Protein AF-A0A8J7M258-F1 (afdb_monomer)

Secondary structure (DSSP, 8-state):
-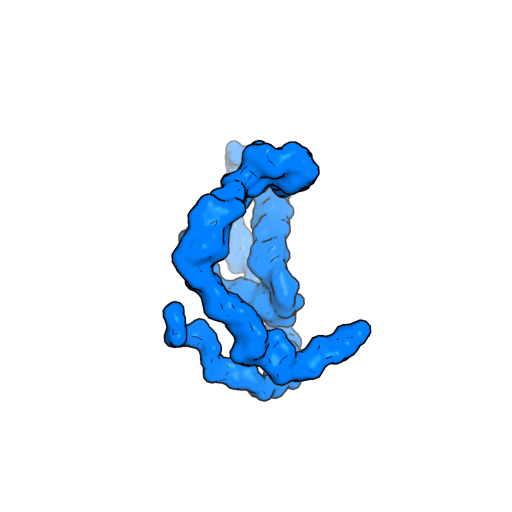---TTTTTTPPP--HHHHHT---TTTSHHHHHHHHSPSPP--SPPPPP------HHHHHHHHTT-TTHHHHHHHHHHHHHHHHHHS-TT------S--------------------S--

Mean predicted aligned error: 17.92 Å

Sequence (120 aa):
MKRTSNELDEAPEWTEETFAHAQKAMDIPEIAAIARKGRGPQKKPTKRATTIRLSPEVLDFFQAQGDGWQGRIDNALKEYVKEHRKRAPGSAEPLPLGFKAPKPEPCAVVKEADEDFQKR

Structure (mmCIF, N/CA/C/O backbone):
data_AF-A0A8J7M258-F1
#
_entry.id   AF-A0A8J7M258-F1
#
loop_
_atom_site.group_PDB
_atom_site.id
_atom_site.type_symbol
_atom_site.label_atom_id
_atom_site.label_alt_id
_atom_site.label_comp_id
_atom_site.label_asym_id
_atom_site.label_entity_id
_atom_site.label_seq_id
_atom_site.pdbx_PDB_ins_code
_atom_site.Cartn_x
_atom_site.Cartn_y
_atom_site.Cartn_z
_atom_site.occupancy
_atom_site.B_iso_or_equiv
_atom_site.auth_seq_id
_atom_site.auth_comp_id
_atom_site.auth_asym_id
_atom_site.auth_atom_id
_atom_site.pdbx_PDB_model_num
ATOM 1 N N . MET A 1 1 ? -9.251 9.298 -31.900 1.00 43.75 1 MET A N 1
ATOM 2 C CA . MET A 1 1 ? -9.276 8.317 -33.007 1.00 43.75 1 MET A CA 1
ATOM 3 C C . MET A 1 1 ? -9.641 6.944 -32.456 1.00 43.75 1 MET A C 1
ATOM 5 O O . MET A 1 1 ? -9.094 6.570 -31.427 1.00 43.75 1 MET A O 1
ATOM 9 N N . LYS A 1 2 ? -10.573 6.222 -33.089 1.00 48.75 2 LYS A N 1
ATOM 10 C CA . LYS A 1 2 ? -10.942 4.841 -32.730 1.00 48.75 2 LYS A CA 1
ATOM 11 C C . LYS A 1 2 ? -10.068 3.914 -33.580 1.00 48.75 2 LYS A C 1
ATOM 13 O O . LYS A 1 2 ? -10.195 3.967 -34.797 1.00 48.75 2 LYS A O 1
ATOM 18 N N . ARG A 1 3 ? -9.154 3.147 -32.972 1.00 52.88 3 ARG A N 1
ATOM 19 C CA . ARG A 1 3 ? -8.404 2.105 -33.694 1.00 52.88 3 ARG A CA 1
ATOM 20 C C . ARG A 1 3 ? -9.402 1.020 -34.091 1.00 52.88 3 ARG A C 1
ATOM 22 O O . ARG A 1 3 ? -10.061 0.462 -33.218 1.00 52.88 3 ARG A O 1
ATOM 29 N N . THR A 1 4 ? -9.586 0.801 -35.385 1.00 51.34 4 THR A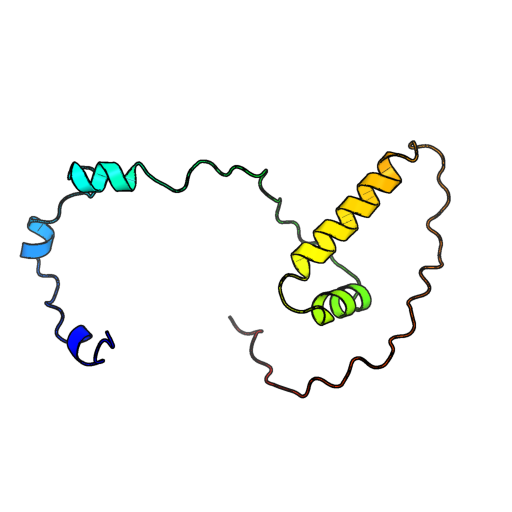 N 1
ATOM 30 C CA . THR A 1 4 ? -10.392 -0.299 -35.916 1.00 51.34 4 THR A CA 1
ATOM 31 C C . THR A 1 4 ? -9.661 -1.612 -35.654 1.00 51.34 4 THR A C 1
ATOM 33 O O . THR A 1 4 ? -8.459 -1.697 -35.880 1.00 51.34 4 THR A O 1
ATOM 36 N N . SER A 1 5 ? -10.370 -2.624 -35.152 1.00 56.50 5 SER A N 1
ATOM 37 C CA . SER A 1 5 ? -9.789 -3.863 -34.611 1.00 56.50 5 SER A CA 1
ATOM 38 C C . SER A 1 5 ? -8.997 -4.729 -35.605 1.0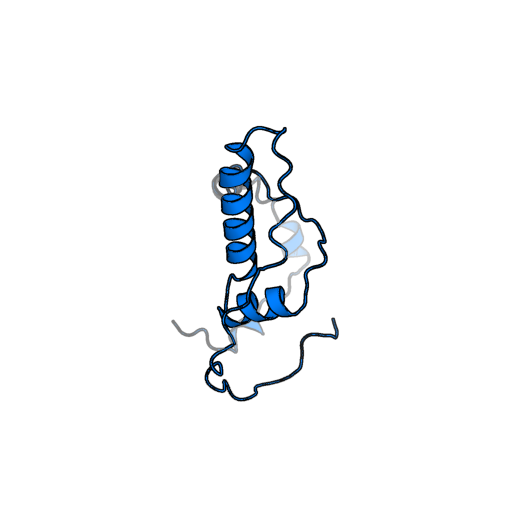0 56.50 5 SER A C 1
ATOM 40 O O . SER A 1 5 ? -8.372 -5.678 -35.166 1.00 56.50 5 SER A O 1
ATOM 42 N N . ASN A 1 6 ? -9.000 -4.412 -36.903 1.00 59.81 6 ASN A N 1
ATOM 43 C CA . ASN A 1 6 ? -8.403 -5.239 -37.962 1.00 59.81 6 ASN A CA 1
ATOM 44 C C . ASN A 1 6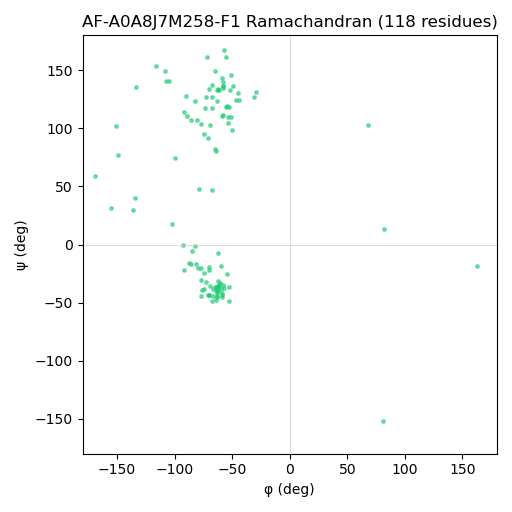 ? -6.895 -4.997 -38.188 1.00 59.81 6 ASN A C 1
ATOM 46 O O . ASN A 1 6 ? -6.224 -5.802 -38.809 1.00 59.81 6 ASN A O 1
ATOM 50 N N . GLU A 1 7 ? -6.347 -3.881 -37.700 1.00 59.69 7 GLU A N 1
ATOM 51 C CA . GLU A 1 7 ? -4.996 -3.403 -38.063 1.00 59.69 7 GLU A CA 1
ATOM 52 C C . GLU A 1 7 ? -3.864 -4.043 -37.230 1.00 59.69 7 GLU A C 1
ATOM 54 O O . GLU A 1 7 ? -2.687 -3.797 -37.472 1.00 59.69 7 GLU A O 1
ATOM 59 N N . LEU A 1 8 ? -4.207 -4.851 -36.220 1.00 58.00 8 LEU A N 1
ATOM 60 C CA . LEU A 1 8 ? -3.230 -5.565 -35.386 1.00 58.00 8 LEU A CA 1
ATOM 61 C C . LEU A 1 8 ? -2.913 -6.971 -35.917 1.00 58.00 8 LEU A C 1
ATOM 63 O O . LEU A 1 8 ? -1.841 -7.484 -35.606 1.00 58.00 8 LEU A O 1
ATOM 67 N N . ASP A 1 9 ? -3.810 -7.559 -36.717 1.00 67.50 9 ASP A N 1
ATOM 68 C CA . ASP A 1 9 ? -3.656 -8.908 -37.282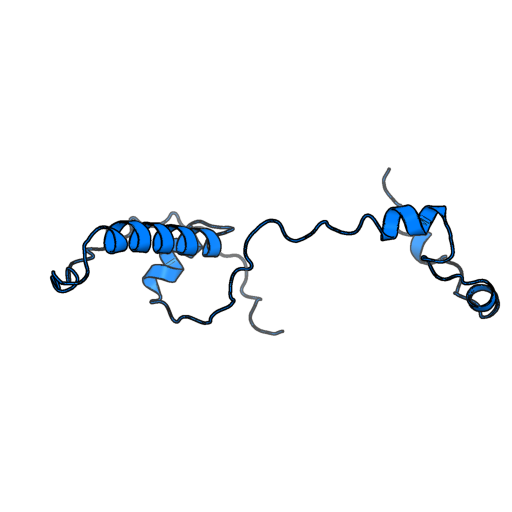 1.00 67.50 9 ASP A CA 1
ATOM 69 C C . ASP A 1 9 ? -2.754 -8.927 -38.537 1.00 67.50 9 ASP A C 1
ATOM 71 O O . ASP A 1 9 ? -2.240 -9.974 -38.913 1.00 67.50 9 ASP A O 1
ATOM 75 N N . GLU A 1 10 ? -2.507 -7.765 -39.155 1.00 73.56 10 GLU A N 1
ATOM 76 C CA . GLU A 1 10 ? -1.629 -7.567 -40.327 1.00 73.56 10 GLU A CA 1
ATOM 77 C C . GLU A 1 10 ? -0.252 -6.976 -39.959 1.00 73.56 10 GLU A C 1
ATOM 79 O O . GLU A 1 10 ? 0.459 -6.436 -40.811 1.00 73.56 10 GLU A O 1
ATOM 84 N N . ALA A 1 11 ? 0.148 -7.052 -38.684 1.00 78.81 11 ALA A N 1
ATOM 85 C CA . ALA A 1 11 ? 1.493 -6.653 -38.283 1.00 78.81 11 ALA A CA 1
ATOM 86 C C . ALA A 1 11 ? 2.534 -7.534 -39.002 1.00 78.81 11 ALA A C 1
ATOM 88 O O . ALA A 1 11 ? 2.390 -8.757 -39.014 1.00 78.81 11 ALA A O 1
ATOM 89 N N . PRO A 1 12 ? 3.591 -6.950 -39.597 1.00 80.19 12 PRO A N 1
ATOM 90 C CA . PRO A 1 12 ? 4.608 -7.741 -40.265 1.00 80.19 12 PRO A CA 1
ATOM 91 C C . PRO A 1 12 ? 5.286 -8.663 -39.253 1.00 80.19 12 PRO A C 1
ATOM 93 O O . PRO A 1 12 ? 5.671 -8.238 -38.159 1.00 80.19 12 PRO A O 1
ATOM 96 N N . GLU A 1 13 ? 5.441 -9.924 -39.642 1.00 80.69 13 GLU A N 1
ATOM 97 C CA . GLU A 1 13 ? 6.174 -10.899 -38.849 1.00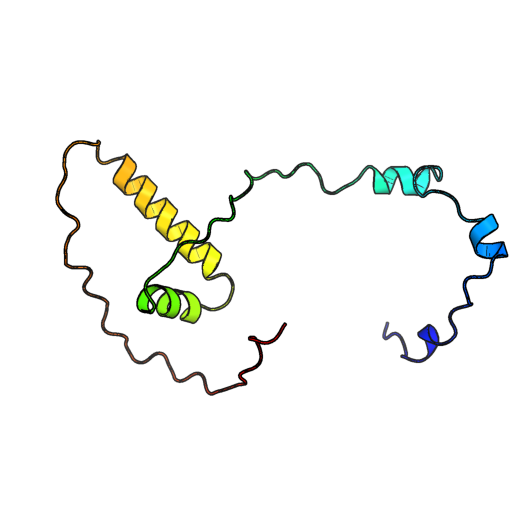 80.69 13 GLU A CA 1
ATOM 98 C C . GLU A 1 13 ? 7.604 -10.403 -38.622 1.00 80.69 13 GLU A C 1
ATOM 100 O O . GLU A 1 13 ? 8.260 -9.882 -39.530 1.00 80.69 13 GLU A O 1
ATOM 105 N N . TRP A 1 14 ? 8.098 -10.544 -37.394 1.00 83.81 14 TRP A N 1
ATOM 106 C CA . TRP A 1 14 ? 9.454 -10.132 -37.042 1.00 83.81 14 TRP A CA 1
ATOM 107 C C . TRP A 1 14 ? 10.454 -11.097 -37.684 1.00 83.81 14 TRP A C 1
ATOM 109 O O . TRP A 1 14 ? 10.788 -12.138 -37.123 1.00 83.81 14 TRP A O 1
ATOM 119 N N . THR A 1 15 ? 10.903 -10.757 -38.890 1.00 86.81 15 THR A N 1
ATOM 120 C CA . THR A 1 15 ? 11.854 -11.565 -39.664 1.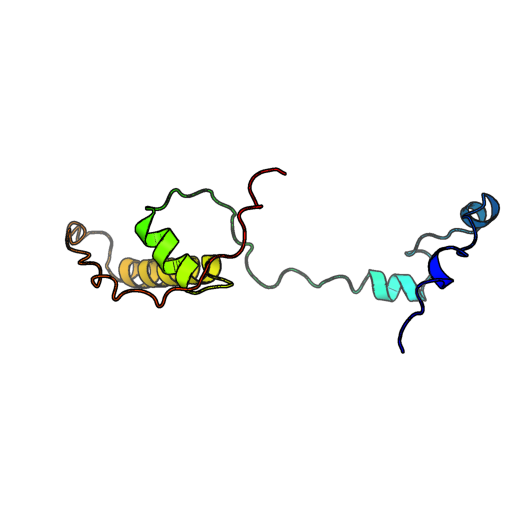00 86.81 15 THR A CA 1
ATOM 121 C C . THR A 1 15 ? 13.268 -11.515 -39.074 1.00 86.81 15 THR A C 1
ATOM 123 O O . THR A 1 15 ? 13.626 -10.600 -38.331 1.00 86.81 15 THR A O 1
ATOM 126 N N . GLU A 1 16 ? 14.117 -12.478 -39.440 1.00 83.62 16 GLU A N 1
ATOM 127 C CA . GLU A 1 16 ? 15.531 -12.514 -39.028 1.00 83.62 16 GLU A CA 1
ATOM 128 C C . GLU A 1 16 ? 16.301 -11.257 -39.461 1.00 83.62 16 GLU A C 1
ATOM 130 O O . GLU A 1 16 ? 17.139 -10.745 -38.716 1.00 83.62 16 GLU A O 1
ATOM 135 N N . GLU A 1 17 ? 15.958 -10.694 -40.622 1.00 84.06 17 GLU A N 1
ATOM 136 C CA . GLU A 1 17 ? 16.505 -9.420 -41.091 1.00 84.06 17 GLU A CA 1
ATOM 137 C C . GLU A 1 17 ? 16.139 -8.269 -40.144 1.00 84.06 17 GLU A C 1
ATOM 139 O O . GLU A 1 17 ? 16.968 -7.399 -39.874 1.00 84.06 17 GLU A O 1
ATOM 144 N N . THR A 1 18 ? 14.933 -8.275 -39.570 1.00 84.50 18 THR A N 1
ATOM 145 C CA . THR A 1 18 ? 14.507 -7.289 -38.565 1.00 84.50 18 THR A CA 1
ATOM 146 C C . THR A 1 18 ? 15.356 -7.383 -37.295 1.00 84.50 18 THR A C 1
ATOM 148 O O . THR A 1 18 ? 15.759 -6.357 -36.745 1.00 84.50 18 THR A O 1
ATOM 151 N N . PHE A 1 19 ? 15.698 -8.598 -36.856 1.00 86.88 19 PHE A N 1
ATOM 152 C CA . PHE A 1 19 ? 16.590 -8.804 -35.710 1.00 86.88 19 PHE A CA 1
ATOM 153 C C . PHE A 1 19 ? 18.035 -8.390 -36.000 1.00 86.88 19 PHE A C 1
ATOM 155 O O . PHE A 1 19 ? 18.688 -7.836 -35.116 1.00 86.88 19 PHE A O 1
ATOM 162 N N . ALA A 1 20 ? 18.525 -8.592 -37.226 1.00 88.62 20 ALA A N 1
ATOM 163 C CA . ALA A 1 20 ? 19.872 -8.177 -37.621 1.00 88.62 20 ALA A CA 1
ATOM 164 C C . ALA A 1 20 ? 20.070 -6.649 -37.545 1.00 88.62 20 ALA A C 1
ATOM 166 O O . ALA A 1 20 ? 21.164 -6.181 -37.233 1.00 88.62 20 ALA A O 1
ATOM 167 N N . HIS A 1 21 ? 19.006 -5.875 -37.779 1.00 84.62 21 HIS A N 1
ATOM 168 C CA . HIS A 1 21 ? 19.016 -4.410 -37.695 1.00 84.62 21 HIS A CA 1
ATOM 169 C C . HIS A 1 21 ? 18.593 -3.866 -36.320 1.00 84.62 21 HIS A C 1
ATOM 171 O O . HIS A 1 21 ? 18.572 -2.647 -36.117 1.00 84.62 21 HIS A O 1
ATOM 177 N N . ALA A 1 22 ? 18.251 -4.735 -35.364 1.00 87.31 22 ALA A N 1
ATOM 178 C CA . ALA A 1 22 ? 17.837 -4.314 -34.035 1.00 87.31 22 ALA A CA 1
ATOM 179 C C . ALA A 1 22 ? 19.010 -3.675 -33.275 1.00 87.31 22 ALA A C 1
ATOM 181 O O . ALA A 1 22 ? 20.079 -4.262 -33.111 1.00 87.31 22 ALA A O 1
ATOM 182 N N . GLN A 1 23 ? 18.794 -2.465 -32.761 1.00 84.81 23 GLN A N 1
ATOM 183 C CA . GLN A 1 23 ? 19.769 -1.738 -31.948 1.00 84.81 23 GLN A CA 1
ATOM 184 C C . GLN A 1 23 ? 19.317 -1.690 -30.490 1.00 84.81 23 GLN A C 1
ATOM 186 O O . GLN A 1 23 ? 18.120 -1.649 -30.191 1.00 84.81 23 GLN A O 1
ATOM 191 N N . LYS A 1 24 ? 20.271 -1.657 -29.552 1.00 87.00 24 LYS A N 1
ATOM 192 C CA . LYS A 1 24 ? 19.927 -1.449 -28.143 1.00 87.00 24 LYS A CA 1
ATOM 193 C C . LYS A 1 24 ? 19.401 -0.030 -27.974 1.00 87.00 24 LYS A C 1
ATOM 195 O O . LYS A 1 24 ? 20.004 0.930 -28.443 1.00 87.00 24 LYS A O 1
ATOM 200 N N . ALA A 1 25 ? 18.332 0.114 -27.197 1.00 82.12 25 ALA A N 1
ATOM 201 C CA . ALA A 1 25 ? 17.728 1.414 -26.898 1.00 82.12 25 ALA A CA 1
ATOM 202 C C . ALA A 1 25 ? 18.722 2.446 -26.318 1.00 82.12 25 ALA A C 1
ATOM 204 O O . ALA A 1 25 ? 18.513 3.647 -26.453 1.00 82.12 25 ALA A O 1
ATOM 205 N N . MET A 1 26 ? 19.805 1.984 -25.679 1.00 79.62 26 MET A N 1
ATOM 206 C CA . MET A 1 26 ? 20.852 2.836 -25.103 1.00 79.62 26 MET A CA 1
ATOM 207 C C . MET A 1 26 ? 21.871 3.358 -26.125 1.00 79.62 26 MET A C 1
ATOM 209 O O . MET A 1 26 ? 22.527 4.360 -25.837 1.00 79.62 26 MET A O 1
ATOM 213 N N . ASP A 1 27 ? 21.985 2.709 -27.287 1.00 85.94 27 ASP A N 1
ATOM 214 C CA . ASP A 1 27 ? 22.919 3.083 -28.358 1.00 85.94 27 ASP A CA 1
ATOM 215 C C . ASP A 1 27 ? 22.295 4.126 -29.305 1.00 85.94 27 ASP A C 1
ATOM 217 O O . ASP A 1 27 ? 23.003 4.829 -30.022 1.00 85.94 27 ASP A O 1
ATOM 221 N N . ILE A 1 28 ? 20.968 4.296 -29.248 1.00 87.75 28 ILE A N 1
ATOM 222 C CA . ILE A 1 28 ? 20.229 5.334 -29.970 1.00 87.75 28 ILE A CA 1
ATOM 223 C C . ILE A 1 28 ? 20.173 6.594 -29.087 1.00 87.75 28 ILE A C 1
ATOM 225 O O . ILE A 1 28 ? 19.471 6.589 -28.073 1.00 87.75 28 ILE A O 1
ATOM 229 N N . PRO A 1 29 ? 20.869 7.694 -29.433 1.00 80.06 29 PRO A N 1
ATOM 230 C CA . PRO A 1 29 ? 21.056 8.839 -28.534 1.00 80.06 29 PRO A CA 1
ATOM 231 C C . PRO A 1 29 ? 19.742 9.521 -28.118 1.00 80.06 29 PRO A C 1
ATOM 233 O O . PRO A 1 29 ? 19.604 9.935 -26.965 1.00 80.06 29 PRO A O 1
ATOM 236 N N . GLU A 1 30 ? 18.762 9.585 -29.020 1.00 80.31 30 GLU A N 1
ATOM 237 C CA . GLU A 1 30 ? 17.435 10.158 -28.762 1.00 80.31 30 GLU A CA 1
ATOM 238 C C . GLU A 1 30 ? 16.634 9.328 -27.742 1.00 80.31 30 GLU A C 1
ATOM 240 O O . GLU A 1 30 ? 16.079 9.866 -26.782 1.00 80.31 30 GLU A O 1
ATOM 245 N N . ILE A 1 31 ? 16.650 7.999 -27.880 1.00 80.50 31 ILE A N 1
ATOM 246 C CA . ILE A 1 31 ? 15.946 7.079 -26.975 1.00 80.50 31 ILE A CA 1
ATOM 247 C C . ILE A 1 31 ? 16.686 6.963 -25.644 1.00 80.50 31 ILE A C 1
ATOM 249 O O . ILE A 1 31 ? 16.060 6.956 -24.583 1.00 80.50 31 ILE A O 1
ATOM 253 N N . ALA A 1 32 ? 18.016 6.946 -25.664 1.00 77.25 32 ALA A N 1
ATOM 254 C CA . ALA A 1 32 ? 18.835 6.866 -24.464 1.00 77.25 32 ALA A CA 1
ATOM 255 C C . ALA A 1 32 ? 18.603 8.063 -23.525 1.00 77.25 32 ALA A C 1
ATOM 257 O O . ALA A 1 32 ? 18.645 7.907 -22.303 1.00 77.25 32 ALA A O 1
ATOM 258 N N . ALA A 1 33 ? 18.321 9.255 -24.062 1.00 72.44 33 ALA A N 1
ATOM 259 C CA . ALA A 1 33 ? 17.952 10.422 -23.261 1.00 72.44 33 ALA A CA 1
ATOM 260 C C . ALA A 1 33 ? 16.613 10.229 -22.519 1.00 72.44 33 ALA A C 1
ATOM 262 O O . ALA A 1 33 ? 16.474 10.650 -21.366 1.00 72.44 33 ALA A O 1
ATOM 263 N N . ILE A 1 34 ? 15.653 9.544 -23.145 1.00 73.12 34 ILE A N 1
ATOM 264 C CA . ILE A 1 34 ? 14.343 9.216 -22.564 1.00 73.12 34 ILE A CA 1
ATOM 265 C C . ILE A 1 34 ? 14.470 8.057 -21.567 1.00 73.12 34 ILE A C 1
ATOM 267 O O . ILE A 1 34 ? 13.951 8.142 -20.458 1.00 73.12 34 ILE A O 1
ATOM 271 N N . ALA A 1 35 ? 15.217 7.007 -21.907 1.00 66.88 35 ALA A N 1
ATOM 272 C CA . ALA A 1 35 ? 15.444 5.847 -21.044 1.00 66.88 35 ALA A CA 1
ATOM 273 C C . ALA A 1 35 ? 16.191 6.220 -19.751 1.00 66.88 35 ALA A C 1
ATOM 275 O O . ALA A 1 35 ? 15.879 5.712 -18.673 1.00 66.88 35 ALA A O 1
ATOM 276 N N . ARG A 1 36 ? 17.137 7.169 -19.828 1.00 64.00 36 ARG A N 1
ATOM 277 C CA . ARG A 1 36 ? 17.807 7.753 -18.652 1.00 64.00 36 ARG A CA 1
ATOM 278 C C . ARG A 1 36 ? 16.879 8.638 -17.821 1.00 64.00 36 ARG A C 1
ATOM 280 O O . ARG A 1 36 ? 17.110 8.796 -16.623 1.00 64.00 36 ARG A O 1
ATOM 287 N N . LYS A 1 37 ? 15.794 9.157 -18.406 1.00 65.62 37 LYS A N 1
ATOM 288 C CA . LYS A 1 37 ? 14.673 9.773 -17.682 1.00 65.62 37 LYS A CA 1
ATOM 289 C C . LYS A 1 37 ? 13.753 8.686 -17.103 1.00 65.62 37 LYS A C 1
A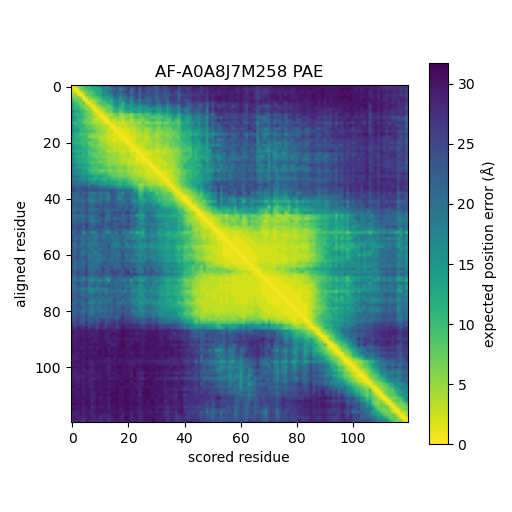TOM 291 O O . LYS A 1 37 ? 12.536 8.727 -17.256 1.00 65.62 37 LYS A O 1
ATOM 296 N N . GLY A 1 38 ? 14.337 7.692 -16.438 1.00 66.69 38 GLY A N 1
ATOM 297 C CA . GLY A 1 38 ? 13.578 6.704 -15.686 1.00 66.69 38 GLY A CA 1
ATOM 298 C C . GLY A 1 38 ? 12.692 7.371 -14.630 1.00 66.69 38 GLY A C 1
ATOM 299 O O . GLY A 1 38 ? 12.839 8.555 -14.303 1.00 66.69 38 GLY A O 1
ATOM 300 N N . ARG A 1 39 ? 11.763 6.598 -14.059 1.00 63.84 39 ARG A N 1
ATOM 301 C CA . ARG A 1 39 ? 11.011 7.033 -12.876 1.00 63.84 39 ARG A CA 1
ATOM 302 C C . ARG A 1 39 ? 12.036 7.465 -11.823 1.00 63.84 39 ARG A C 1
ATOM 304 O O . ARG A 1 39 ? 12.883 6.665 -11.435 1.00 63.84 39 ARG A O 1
ATOM 311 N N . GLY A 1 40 ? 11.999 8.739 -11.427 1.00 70.50 40 GLY A N 1
ATOM 312 C CA . GLY A 1 40 ? 12.967 9.289 -10.480 1.00 70.50 40 GLY A CA 1
ATOM 313 C C . GLY A 1 40 ? 13.013 8.481 -9.177 1.00 70.50 40 GLY A C 1
ATOM 314 O O . GLY A 1 40 ? 12.065 7.742 -8.886 1.00 70.50 40 GLY A O 1
ATOM 315 N N . PRO A 1 41 ? 14.086 8.620 -8.380 1.00 68.44 41 PRO A N 1
ATOM 316 C CA . PRO A 1 41 ? 14.238 7.875 -7.137 1.00 68.44 41 PRO A CA 1
ATOM 317 C C . PRO A 1 41 ? 12.972 7.986 -6.284 1.00 68.44 41 PRO A C 1
ATOM 319 O O . PRO A 1 41 ? 12.370 9.060 -6.168 1.00 68.44 41 PRO A O 1
ATOM 322 N N . GLN A 1 42 ? 12.549 6.852 -5.722 1.00 71.50 42 GLN A N 1
ATOM 323 C CA . GLN A 1 42 ? 11.346 6.738 -4.905 1.00 71.50 42 GLN A CA 1
ATOM 324 C C . GLN A 1 42 ? 11.407 7.773 -3.767 1.00 71.50 42 GLN A C 1
ATOM 326 O O . GLN A 1 42 ? 12.139 7.610 -2.797 1.00 71.50 42 GLN A O 1
ATOM 331 N N . LYS A 1 43 ? 10.628 8.857 -3.885 1.00 68.00 43 LYS A N 1
ATOM 332 C CA . LYS A 1 43 ? 10.672 9.992 -2.941 1.00 68.00 43 LYS A CA 1
ATOM 333 C C . LYS A 1 43 ? 10.113 9.662 -1.552 1.00 68.00 43 LYS A C 1
ATOM 335 O O . LYS A 1 43 ? 10.360 10.401 -0.606 1.00 68.00 43 LYS A O 1
ATOM 340 N N . LYS A 1 44 ? 9.309 8.600 -1.427 1.00 72.44 44 LYS A N 1
ATOM 341 C CA . LYS A 1 44 ? 8.680 8.188 -0.163 1.00 72.44 44 LYS A CA 1
ATOM 342 C C . LYS A 1 44 ? 9.399 6.960 0.403 1.00 72.44 44 LYS A C 1
ATOM 344 O O . LYS A 1 44 ? 9.701 6.060 -0.381 1.00 72.44 44 LYS A O 1
ATOM 349 N N . PRO A 1 45 ? 9.603 6.879 1.732 1.00 73.88 45 PRO A N 1
ATOM 350 C CA . PRO A 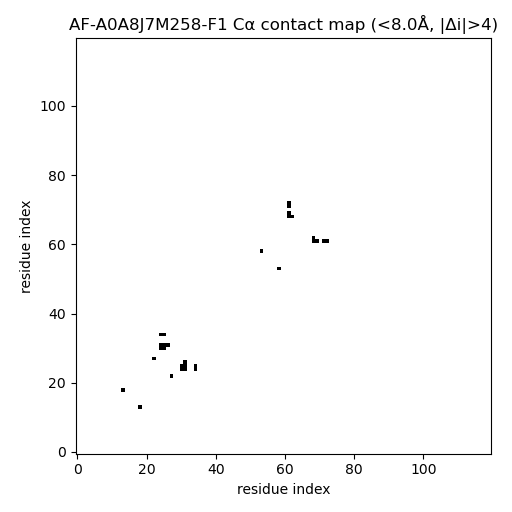1 45 ? 10.110 5.671 2.372 1.00 73.88 45 PRO A CA 1
ATOM 351 C C . PRO A 1 45 ? 9.286 4.451 1.957 1.00 73.88 45 PRO A C 1
ATOM 353 O O . PRO A 1 45 ? 8.051 4.496 1.961 1.00 73.88 45 PRO A O 1
ATOM 356 N N . THR A 1 46 ? 9.966 3.371 1.579 1.00 78.81 46 THR A N 1
ATOM 357 C CA . THR A 1 46 ? 9.318 2.137 1.133 1.00 78.81 46 THR A CA 1
ATOM 358 C C . THR A 1 46 ? 8.494 1.545 2.271 1.00 78.81 46 THR A C 1
ATOM 360 O O . THR A 1 46 ? 9.014 1.280 3.357 1.00 78.81 46 THR A O 1
ATOM 363 N N . LYS A 1 47 ? 7.196 1.331 2.026 1.00 82.50 47 LYS A N 1
ATOM 364 C CA . LYS A 1 47 ? 6.343 0.582 2.952 1.00 82.50 47 LYS A CA 1
ATOM 365 C C . LYS A 1 47 ? 6.871 -0.849 3.040 1.00 82.50 47 LYS A C 1
ATOM 367 O O . LYS A 1 47 ? 7.149 -1.462 2.012 1.00 82.50 47 LYS A O 1
ATOM 372 N N . ARG A 1 48 ? 7.017 -1.380 4.252 1.00 83.12 48 ARG A N 1
ATOM 373 C CA . ARG A 1 48 ? 7.369 -2.790 4.446 1.00 83.12 48 ARG A CA 1
ATOM 374 C C . ARG A 1 48 ? 6.096 -3.620 4.330 1.00 83.12 48 ARG A C 1
ATOM 376 O O . ARG A 1 48 ? 5.130 -3.340 5.033 1.00 83.12 48 ARG A O 1
ATOM 383 N N . ALA A 1 49 ? 6.092 -4.589 3.419 1.00 82.50 49 ALA A N 1
ATOM 384 C CA . ALA A 1 49 ? 5.007 -5.551 3.313 1.00 82.50 49 ALA A CA 1
ATOM 385 C C . ALA A 1 49 ? 5.119 -6.534 4.484 1.00 82.50 49 ALA A C 1
ATOM 387 O O . ALA A 1 49 ? 6.119 -7.241 4.604 1.00 82.50 49 ALA A O 1
ATOM 388 N N . THR A 1 50 ? 4.108 -6.550 5.347 1.00 81.19 50 THR A N 1
ATOM 389 C CA . THR A 1 50 ? 4.026 -7.459 6.493 1.00 81.19 50 THR A CA 1
ATOM 390 C C . THR A 1 50 ? 2.632 -8.067 6.530 1.00 81.19 50 THR A C 1
ATOM 392 O O . THR A 1 50 ? 1.643 -7.348 6.393 1.00 81.19 50 THR A O 1
ATOM 395 N N . THR A 1 51 ? 2.548 -9.378 6.752 1.00 87.75 51 THR A N 1
ATOM 396 C CA . THR A 1 51 ? 1.275 -10.083 6.933 1.00 87.75 51 THR A CA 1
ATOM 397 C C . THR A 1 51 ? 0.850 -9.992 8.395 1.00 87.75 51 THR A C 1
ATOM 399 O O . THR A 1 51 ? 1.436 -10.646 9.255 1.00 87.75 51 THR A O 1
ATOM 402 N N . ILE A 1 52 ? -0.165 -9.177 8.684 1.00 86.94 52 ILE A N 1
ATOM 403 C CA . ILE A 1 52 ? -0.804 -9.104 10.004 1.00 86.94 52 ILE A CA 1
ATOM 404 C C . ILE A 1 52 ? -2.189 -9.745 9.935 1.00 86.94 52 ILE A C 1
ATOM 406 O O . ILE A 1 52 ? -2.901 -9.590 8.945 1.00 86.94 52 ILE A O 1
ATOM 410 N N . ARG A 1 53 ? -2.573 -10.475 10.983 1.00 90.50 53 ARG A N 1
ATOM 411 C CA . ARG A 1 53 ? -3.937 -10.996 11.127 1.00 90.50 53 ARG A CA 1
ATOM 412 C C . ARG A 1 53 ? -4.772 -9.960 11.866 1.00 90.50 53 ARG A C 1
ATOM 414 O O . ARG A 1 53 ? -4.365 -9.495 12.926 1.00 90.50 53 ARG A O 1
ATOM 421 N N . LEU A 1 54 ? -5.914 -9.609 11.295 1.00 88.75 54 LEU A N 1
ATOM 422 C CA . LEU A 1 54 ? -6.871 -8.665 11.861 1.00 88.75 54 LEU A CA 1
ATOM 423 C C . LEU A 1 54 ? -8.175 -9.403 12.153 1.00 88.75 54 LEU A C 1
ATOM 425 O O . LEU A 1 54 ? -8.456 -10.427 11.529 1.00 88.75 54 LEU A O 1
ATOM 429 N N . SER A 1 55 ? -8.951 -8.906 13.113 1.00 91.12 55 SER A N 1
ATOM 430 C CA . SER A 1 55 ? -10.294 -9.429 13.357 1.00 91.12 55 SER A CA 1
ATOM 431 C C . SER A 1 55 ? -11.204 -9.151 12.150 1.00 91.12 55 SER A C 1
ATOM 433 O O . SER A 1 55 ? -11.017 -8.139 11.466 1.00 91.12 55 SER A O 1
ATOM 435 N N . PRO A 1 56 ? -12.195 -10.023 11.889 1.00 89.44 56 PRO A N 1
ATOM 436 C CA . PRO A 1 56 ? -13.111 -9.859 10.759 1.00 89.44 56 PRO A CA 1
ATOM 437 C C . PRO A 1 56 ? -13.872 -8.529 10.826 1.00 89.44 56 PRO A C 1
ATOM 439 O O . PRO A 1 56 ? -13.900 -7.807 9.843 1.00 89.44 56 PRO A O 1
ATOM 442 N N . GLU A 1 57 ? -14.334 -8.116 12.011 1.00 90.25 57 GLU A N 1
ATOM 443 C CA . GLU A 1 57 ? -15.066 -6.850 12.200 1.00 90.25 57 GLU A CA 1
ATOM 444 C C . GLU A 1 57 ? -14.284 -5.615 11.724 1.00 90.25 57 GLU A C 1
ATOM 446 O O . GLU A 1 57 ? -14.848 -4.679 11.158 1.00 90.25 57 GLU A O 1
ATOM 451 N N . VAL A 1 58 ? -12.962 -5.609 11.932 1.00 88.81 58 VAL A N 1
ATOM 452 C CA . VAL A 1 58 ? -12.091 -4.513 11.492 1.00 88.81 58 VAL A CA 1
ATOM 453 C C . VAL A 1 58 ? -11.955 -4.531 9.974 1.00 88.81 58 VAL A C 1
ATOM 455 O O . VAL A 1 58 ? -12.025 -3.482 9.335 1.00 88.81 58 VAL A O 1
ATOM 458 N N . LEU A 1 59 ? -11.771 -5.715 9.387 1.00 89.62 59 LEU A N 1
ATOM 459 C CA . LEU A 1 59 ? -11.684 -5.864 7.938 1.00 89.62 59 LEU A CA 1
ATOM 460 C C . LEU A 1 59 ? -12.986 -5.446 7.259 1.00 89.62 59 LEU A C 1
ATOM 462 O O . LEU A 1 59 ? -12.927 -4.702 6.286 1.00 89.62 59 LEU A O 1
ATOM 466 N N . ASP A 1 60 ? -14.132 -5.869 7.780 1.00 91.06 60 ASP A N 1
ATOM 467 C CA . ASP A 1 60 ? -15.447 -5.555 7.220 1.00 91.06 60 ASP A CA 1
ATOM 468 C C . ASP A 1 60 ? -15.714 -4.049 7.268 1.00 91.06 60 ASP A C 1
ATOM 470 O O . ASP A 1 60 ? -16.099 -3.449 6.262 1.00 91.06 60 ASP A O 1
ATOM 474 N N . PHE A 1 61 ? -15.406 -3.404 8.399 1.00 91.19 61 PHE A N 1
ATOM 475 C CA . PHE A 1 61 ? -15.548 -1.957 8.551 1.00 91.19 61 PHE A CA 1
ATOM 476 C C . PHE A 1 61 ? -14.722 -1.170 7.528 1.00 91.19 61 PHE A C 1
ATOM 478 O O . PHE A 1 61 ? -15.214 -0.201 6.950 1.00 91.19 61 PHE A O 1
ATOM 485 N N . PHE A 1 62 ? -13.461 -1.552 7.307 1.00 90.56 62 PHE A N 1
ATOM 486 C CA . PHE A 1 62 ? -12.606 -0.841 6.359 1.00 90.56 62 PHE A CA 1
ATOM 487 C C . PHE A 1 62 ? -12.950 -1.189 4.907 1.00 90.56 62 PHE A C 1
ATOM 489 O O . PHE A 1 62 ? -12.971 -0.282 4.076 1.00 90.56 62 PHE A O 1
ATOM 496 N N . GLN A 1 63 ? -13.267 -2.447 4.595 1.00 89.38 63 GLN A N 1
ATOM 497 C CA . GLN A 1 63 ? -13.667 -2.867 3.246 1.00 89.38 63 GLN A CA 1
ATOM 498 C C . GLN A 1 63 ? -14.972 -2.203 2.797 1.00 89.38 63 GLN A C 1
ATOM 500 O O . GLN A 1 63 ? -15.069 -1.779 1.646 1.00 89.38 63 GLN A O 1
ATOM 505 N N . ALA A 1 64 ? -15.928 -2.004 3.710 1.00 91.75 64 ALA A N 1
ATOM 506 C CA . ALA A 1 64 ? -17.167 -1.277 3.430 1.00 91.75 64 ALA A CA 1
ATOM 507 C C . ALA A 1 64 ? -16.937 0.184 2.983 1.00 91.75 64 ALA A C 1
ATOM 509 O O . ALA A 1 64 ? -17.815 0.793 2.379 1.00 91.75 64 ALA A O 1
ATOM 510 N N . GLN A 1 65 ? -15.755 0.759 3.238 1.00 85.31 65 GLN A N 1
ATOM 511 C CA . GLN A 1 65 ? -15.402 2.118 2.809 1.00 85.31 65 GLN A CA 1
ATOM 512 C C . GLN A 1 65 ? -14.921 2.205 1.349 1.00 85.31 65 GLN A C 1
ATOM 514 O O . GLN A 1 65 ? -14.611 3.308 0.880 1.00 85.31 65 GLN A O 1
ATOM 519 N N . GLY A 1 66 ? -14.846 1.069 0.649 1.00 90.19 66 GLY A N 1
ATOM 520 C CA . GLY A 1 66 ? -14.475 0.969 -0.758 1.00 90.19 66 GLY A CA 1
ATOM 521 C C . GLY A 1 66 ? -12.967 1.010 -1.011 1.00 90.19 66 GLY A C 1
ATOM 522 O O . GLY A 1 66 ? -12.144 0.610 -0.179 1.00 90.19 66 GLY A O 1
ATOM 523 N N . ASP A 1 67 ? -12.596 1.494 -2.197 1.00 88.00 67 ASP A N 1
ATOM 524 C CA . ASP A 1 67 ? -11.213 1.479 -2.667 1.00 88.00 67 ASP A CA 1
ATOM 525 C C . ASP A 1 67 ? -10.248 2.214 -1.724 1.00 88.00 67 ASP A C 1
ATOM 527 O O . ASP A 1 67 ? -10.516 3.290 -1.174 1.00 88.00 67 ASP A O 1
ATOM 531 N N . GLY A 1 68 ? -9.066 1.619 -1.546 1.00 88.88 68 GLY A N 1
ATOM 532 C CA . GLY A 1 68 ? -8.005 2.181 -0.712 1.00 88.88 68 GLY A CA 1
ATOM 533 C C . GLY A 1 68 ? -8.155 1.918 0.789 1.00 88.88 68 GLY A C 1
ATOM 534 O O . GLY A 1 68 ? -7.422 2.524 1.576 1.00 88.88 68 GLY A O 1
ATOM 535 N N . TRP A 1 69 ? -9.034 1.002 1.206 1.00 92.12 69 TRP A N 1
ATOM 536 C CA . TRP A 1 69 ? -9.227 0.631 2.612 1.00 92.12 69 TRP A CA 1
ATOM 537 C C . TRP A 1 69 ? -7.928 0.232 3.341 1.00 92.12 69 TRP A C 1
ATOM 539 O O . TRP A 1 69 ? -7.709 0.636 4.483 1.00 92.12 69 TRP A O 1
ATOM 549 N N . GLN A 1 70 ? -6.993 -0.442 2.657 1.00 89.94 70 GLN A N 1
ATOM 550 C CA . GLN A 1 70 ? -5.661 -0.770 3.196 1.00 89.94 70 GLN A CA 1
ATOM 551 C C . GLN A 1 70 ? -4.826 0.476 3.551 1.00 89.94 70 GLN A C 1
ATOM 553 O O . GLN A 1 70 ? -4.042 0.482 4.500 1.00 89.94 70 GLN A O 1
ATOM 558 N N . GLY A 1 71 ? -4.975 1.560 2.788 1.00 88.81 71 GLY A N 1
ATOM 559 C CA . GLY A 1 71 ? -4.330 2.834 3.100 1.00 88.81 71 GLY A CA 1
ATOM 560 C C . GLY A 1 71 ? -4.983 3.535 4.290 1.00 88.81 71 GLY A C 1
ATOM 561 O O . GLY A 1 71 ? -4.296 4.204 5.061 1.00 88.81 71 GLY A O 1
ATOM 562 N N . ARG A 1 72 ? -6.297 3.359 4.462 1.00 89.12 72 ARG A N 1
ATOM 563 C CA . ARG A 1 72 ? -7.050 3.939 5.580 1.00 89.12 72 ARG A CA 1
ATOM 564 C C . ARG A 1 72 ? -6.688 3.275 6.905 1.00 89.12 72 ARG A C 1
ATOM 566 O O . ARG A 1 72 ? -6.415 3.992 7.865 1.00 89.12 72 ARG A O 1
ATOM 573 N N . ILE A 1 73 ? -6.567 1.946 6.938 1.00 90.69 73 ILE A N 1
ATOM 574 C CA . ILE A 1 73 ? -6.104 1.237 8.141 1.00 90.69 73 ILE A CA 1
ATOM 575 C C . ILE A 1 73 ? -4.655 1.607 8.507 1.00 90.69 73 ILE A C 1
ATOM 577 O O . ILE A 1 73 ? -4.361 1.840 9.676 1.00 90.69 73 ILE A O 1
ATOM 581 N N . ASP A 1 74 ? -3.762 1.775 7.522 1.00 90.31 74 ASP A N 1
ATOM 582 C CA . ASP A 1 74 ? -2.391 2.274 7.741 1.00 90.31 74 ASP A CA 1
ATOM 583 C C . ASP A 1 74 ? -2.388 3.682 8.370 1.00 90.31 74 ASP A C 1
ATOM 585 O O . ASP A 1 74 ? -1.575 3.979 9.245 1.00 90.31 74 ASP A O 1
ATOM 589 N N . ASN A 1 75 ? -3.312 4.559 7.971 1.00 90.00 75 ASN A N 1
ATOM 590 C CA . ASN A 1 75 ? -3.432 5.892 8.566 1.00 90.00 75 ASN A CA 1
ATOM 591 C C . ASN A 1 75 ? -3.968 5.846 10.003 1.00 90.00 75 ASN A C 1
ATOM 593 O O . ASN A 1 75 ? -3.378 6.491 10.869 1.00 90.00 75 ASN A O 1
ATOM 597 N N . ALA A 1 76 ? -4.997 5.037 10.272 1.00 90.19 76 ALA A N 1
ATOM 598 C CA . ALA A 1 76 ? -5.534 4.851 11.621 1.00 90.19 76 ALA A CA 1
ATOM 599 C C . ALA A 1 76 ? -4.462 4.317 12.590 1.00 90.19 76 ALA A C 1
ATOM 601 O O . ALA A 1 76 ? -4.281 4.839 13.691 1.00 90.19 76 ALA A O 1
ATOM 602 N N . LEU A 1 77 ? -3.663 3.336 12.152 1.00 89.62 77 LEU A N 1
ATOM 603 C CA . LEU A 1 77 ? -2.549 2.812 12.946 1.00 89.62 77 LEU A CA 1
ATOM 604 C C . LEU A 1 77 ? -1.472 3.876 13.213 1.00 89.62 77 LEU A C 1
ATOM 606 O O . LEU A 1 77 ? -0.905 3.923 14.305 1.00 89.62 77 LEU A O 1
ATOM 610 N N . LYS A 1 78 ? -1.190 4.770 12.257 1.00 88.31 78 LYS A N 1
ATOM 611 C CA . LYS A 1 78 ? -0.246 5.880 12.477 1.00 88.31 78 LYS A CA 1
ATOM 612 C C . LYS A 1 78 ? -0.754 6.888 13.496 1.00 88.31 78 LYS A C 1
ATOM 614 O O . LYS A 1 78 ? 0.059 7.420 14.250 1.00 88.31 78 LYS A O 1
ATOM 619 N N . GLU A 1 79 ? -2.046 7.193 13.493 1.00 87.31 79 GLU A N 1
ATOM 620 C CA . GLU A 1 79 ? -2.659 8.085 14.481 1.00 87.31 79 GLU A CA 1
ATOM 621 C C . GLU A 1 79 ? -2.562 7.480 15.877 1.00 87.31 79 GLU A C 1
ATOM 623 O O . GLU A 1 79 ? -1.995 8.118 16.767 1.00 87.31 79 GLU A O 1
ATOM 628 N N . TYR A 1 80 ? -2.924 6.202 16.015 1.00 88.81 80 TYR A N 1
ATOM 629 C CA . TYR A 1 80 ? -2.746 5.452 17.256 1.00 88.81 80 TYR A CA 1
ATOM 630 C C . TYR A 1 80 ? -1.296 5.520 17.760 1.00 88.81 80 TYR A C 1
ATOM 632 O O . TYR A 1 80 ? -1.048 5.879 18.911 1.00 88.81 80 TYR A O 1
ATOM 640 N N . VAL A 1 81 ? -0.308 5.263 16.894 1.00 90.06 81 VAL A N 1
ATOM 641 C CA . VAL A 1 81 ? 1.115 5.355 17.267 1.00 90.06 81 VAL A CA 1
ATOM 642 C C . VAL A 1 81 ? 1.503 6.776 17.686 1.00 90.06 81 VAL A C 1
ATOM 644 O O . VAL A 1 81 ? 2.257 6.935 18.643 1.00 90.06 81 VAL A O 1
ATOM 647 N N . LYS A 1 82 ? 1.017 7.825 17.010 1.00 87.00 82 LYS A N 1
ATOM 648 C CA . LYS A 1 82 ? 1.320 9.223 17.378 1.00 87.00 82 LYS A CA 1
ATOM 649 C C . LYS A 1 82 ? 0.781 9.577 18.761 1.00 87.00 82 LYS A C 1
ATOM 651 O O . LYS A 1 82 ? 1.477 10.258 19.513 1.00 87.00 82 LYS A O 1
ATOM 656 N N . GLU A 1 83 ? -0.431 9.143 19.079 1.00 85.44 83 GLU A N 1
ATOM 657 C CA . GLU A 1 83 ? -1.067 9.376 20.378 1.00 85.44 83 GLU A CA 1
ATOM 658 C C . GLU A 1 83 ? -0.342 8.618 21.491 1.00 85.44 83 GLU A C 1
ATOM 660 O O . GLU A 1 83 ? 0.065 9.207 22.494 1.00 85.44 83 GLU A O 1
ATOM 665 N N . HIS A 1 84 ? -0.068 7.332 21.272 1.00 84.19 84 HIS A N 1
ATOM 666 C CA . HIS A 1 84 ? 0.539 6.461 22.278 1.00 84.19 84 HIS A CA 1
ATOM 667 C C . HIS A 1 84 ? 2.041 6.691 22.438 1.00 84.19 84 HIS A C 1
ATOM 669 O O . HIS A 1 84 ? 2.591 6.395 23.490 1.00 84.19 84 HIS A O 1
ATOM 675 N N . ARG A 1 85 ? 2.715 7.287 21.448 1.00 78.88 85 ARG A N 1
ATOM 676 C CA . ARG A 1 85 ? 4.111 7.727 21.591 1.00 78.88 85 ARG A CA 1
ATOM 677 C C . ARG A 1 85 ? 4.244 8.987 22.449 1.00 78.88 85 ARG A C 1
ATOM 679 O O . ARG A 1 85 ? 5.315 9.222 23.000 1.00 78.88 85 ARG A O 1
ATOM 686 N N . LYS A 1 86 ? 3.193 9.812 22.551 1.00 67.12 86 LYS A N 1
ATOM 687 C CA . LYS A 1 86 ? 3.175 10.986 23.444 1.00 67.12 86 LYS A CA 1
ATOM 688 C C . LYS A 1 86 ? 2.950 10.587 24.904 1.00 67.12 86 LYS A C 1
ATOM 690 O O . LYS A 1 86 ? 3.458 11.259 25.796 1.00 67.12 86 LYS A O 1
ATOM 695 N N . ARG A 1 87 ? 2.223 9.492 25.146 1.00 61.16 87 ARG A N 1
ATOM 696 C CA . ARG A 1 87 ? 2.075 8.881 26.470 1.00 61.16 87 ARG A CA 1
ATOM 697 C C . ARG A 1 87 ? 3.356 8.098 26.779 1.00 61.16 87 ARG A C 1
ATOM 699 O O . ARG A 1 87 ? 3.598 7.048 26.203 1.00 61.16 87 ARG A O 1
ATOM 706 N N . ALA A 1 88 ? 4.224 8.647 27.627 1.00 52.78 88 ALA A N 1
ATOM 707 C CA . ALA A 1 88 ? 5.507 8.031 27.970 1.00 52.78 88 ALA A CA 1
ATOM 708 C C . ALA A 1 88 ? 5.358 6.550 28.413 1.00 52.78 88 ALA A C 1
ATOM 710 O O . ALA A 1 88 ? 4.360 6.202 29.059 1.00 52.78 88 ALA A O 1
ATOM 711 N N . PRO A 1 89 ? 6.341 5.678 28.100 1.00 56.44 89 PRO A N 1
ATOM 712 C CA . PRO A 1 89 ? 6.301 4.258 28.438 1.00 56.44 89 PRO A CA 1
ATOM 713 C C . PRO A 1 89 ? 6.437 4.095 29.957 1.00 56.44 89 PRO A C 1
ATOM 715 O O . PRO A 1 89 ? 7.518 4.254 30.511 1.00 56.44 89 PRO A O 1
ATOM 718 N N . GLY A 1 90 ? 5.327 3.835 30.646 1.00 56.00 90 GLY A N 1
ATOM 719 C CA . GLY A 1 90 ? 5.320 3.698 32.107 1.00 56.00 90 GLY A CA 1
ATOM 720 C C . GLY A 1 90 ? 3.949 3.822 32.768 1.00 56.00 90 GLY A C 1
ATOM 721 O O . GLY A 1 90 ? 3.770 3.324 33.870 1.00 56.00 90 GLY A O 1
ATOM 722 N N . SER A 1 91 ? 2.947 4.397 32.094 1.00 48.78 91 SER A N 1
ATOM 723 C CA . SER A 1 91 ? 1.546 4.292 32.532 1.00 48.78 91 SER A CA 1
ATOM 724 C C . SER A 1 91 ? 0.841 3.212 31.721 1.00 48.78 91 SER A C 1
ATOM 726 O O . SER A 1 91 ? 0.079 3.493 30.799 1.00 48.78 91 SER A O 1
ATOM 728 N N . ALA A 1 92 ? 1.154 1.956 32.040 1.00 50.62 92 ALA A N 1
ATOM 729 C CA . ALA A 1 92 ? 0.327 0.825 31.651 1.00 50.62 92 ALA A CA 1
ATOM 730 C C . ALA A 1 92 ? -1.037 0.963 32.346 1.00 50.62 92 ALA A C 1
ATOM 732 O O . ALA A 1 92 ? -1.288 0.355 33.381 1.00 50.62 92 ALA A O 1
ATOM 733 N N . GLU A 1 93 ? -1.914 1.795 31.791 1.00 54.78 93 GLU A N 1
ATOM 734 C CA . GLU A 1 93 ? -3.333 1.490 31.878 1.00 54.78 93 GLU A CA 1
ATOM 735 C C . GLU A 1 93 ? -3.581 0.329 30.918 1.00 54.78 93 GLU A C 1
ATOM 737 O O . GLU A 1 93 ? -3.178 0.409 29.750 1.00 54.78 93 GLU A O 1
ATOM 742 N N . PRO A 1 94 ? -4.191 -0.769 31.391 1.00 52.03 94 PRO A N 1
ATOM 743 C CA . PRO A 1 94 ? -4.610 -1.824 30.496 1.00 52.03 94 PRO A CA 1
ATOM 744 C C . PRO A 1 94 ? -5.565 -1.202 29.481 1.00 52.03 94 PRO A C 1
ATOM 746 O O . PRO A 1 94 ? -6.413 -0.382 29.836 1.00 52.03 94 PRO A O 1
ATOM 749 N N . LEU A 1 95 ? -5.366 -1.580 28.217 1.00 53.44 95 LEU A N 1
ATOM 750 C CA . LEU A 1 95 ? -6.252 -1.293 27.094 1.00 53.44 95 LEU A CA 1
ATOM 751 C C . LEU A 1 95 ? -7.697 -1.215 27.601 1.00 53.44 95 LEU A C 1
ATOM 753 O O . LEU A 1 95 ? -8.120 -2.166 28.268 1.00 53.44 95 LEU A O 1
ATOM 757 N N . PRO A 1 96 ? -8.459 -0.137 27.335 1.00 49.03 96 PRO A N 1
ATOM 758 C CA . PRO A 1 96 ? -9.860 -0.152 27.700 1.00 49.03 96 PRO A CA 1
ATOM 759 C C . PRO A 1 96 ? -10.483 -1.353 26.985 1.00 49.03 96 PRO A C 1
ATOM 761 O O . PRO A 1 96 ? -10.589 -1.371 25.759 1.00 49.03 96 PRO A O 1
ATOM 764 N N . LEU A 1 97 ? -10.874 -2.370 27.759 1.00 48.38 97 LEU A N 1
ATOM 765 C CA . LEU A 1 97 ? -11.677 -3.525 27.344 1.00 48.38 97 LEU A CA 1
ATOM 766 C C . LEU A 1 97 ? -13.106 -3.070 26.981 1.00 48.38 97 LEU A C 1
ATOM 768 O O . LEU A 1 97 ? -14.100 -3.620 27.439 1.00 48.38 97 LEU A O 1
ATOM 772 N N . GLY A 1 98 ? -13.209 -2.004 26.194 1.00 42.16 98 GLY A N 1
ATOM 773 C CA . GLY A 1 98 ? -14.405 -1.199 26.010 1.00 42.16 98 GLY A CA 1
ATOM 774 C C . GLY A 1 98 ? -14.418 -0.469 24.675 1.00 42.16 98 GLY A C 1
ATOM 775 O O . GLY A 1 98 ? -15.006 0.606 24.585 1.00 42.16 98 GLY A O 1
ATOM 776 N N . PHE A 1 99 ? -13.808 -1.043 23.630 1.00 47.66 99 PHE A N 1
ATOM 777 C CA . PHE A 1 99 ? -14.149 -0.676 22.256 1.00 47.66 99 PHE A CA 1
ATOM 778 C C . PHE A 1 99 ? -15.607 -1.099 22.023 1.00 47.66 99 PHE A C 1
ATOM 780 O O . PHE A 1 99 ? -15.902 -2.193 21.550 1.00 47.66 99 PHE A O 1
ATOM 787 N N . LYS A 1 100 ? -16.551 -0.264 22.463 1.00 48.41 100 LYS A N 1
ATOM 788 C CA . LYS A 1 100 ? -17.966 -0.453 22.179 1.00 48.41 100 LYS A CA 1
ATOM 789 C C . LYS A 1 100 ? -18.143 -0.050 20.726 1.00 48.41 100 LYS A C 1
ATOM 791 O O . LYS A 1 100 ? -18.245 1.137 20.424 1.00 48.41 100 LYS A O 1
ATOM 796 N N . ALA A 1 101 ? -18.088 -1.046 19.845 1.00 43.59 101 ALA A N 1
ATOM 797 C CA . ALA A 1 101 ? -18.398 -0.873 18.439 1.00 43.59 101 ALA A CA 1
ATOM 798 C C . ALA A 1 101 ? -19.688 -0.038 18.326 1.00 43.59 101 ALA A C 1
ATOM 800 O O . ALA A 1 101 ? -20.665 -0.353 19.022 1.00 43.59 101 ALA A O 1
ATOM 801 N N . PRO A 1 102 ? -19.722 1.033 17.510 1.00 49.59 102 PRO A N 1
ATOM 802 C CA . PRO A 1 102 ? -21.003 1.589 17.114 1.00 49.59 102 PRO A CA 1
ATOM 803 C C . PRO A 1 102 ? -21.771 0.426 16.492 1.00 49.59 102 PRO A C 1
ATOM 805 O O . PRO A 1 102 ? -21.286 -0.200 15.549 1.00 49.59 102 PRO A O 1
ATOM 808 N N . LYS A 1 103 ? -22.911 0.066 17.101 1.00 44.41 103 LYS A N 1
ATOM 809 C CA . LYS A 1 103 ? -23.800 -0.969 16.568 1.00 44.41 103 LYS A CA 1
ATOM 810 C C . LYS A 1 103 ? -23.958 -0.655 15.083 1.00 44.41 103 LYS A C 1
ATOM 812 O O . LYS A 1 103 ? -24.305 0.492 14.797 1.00 44.41 103 LYS A O 1
ATOM 817 N N . PRO A 1 104 ? -23.652 -1.592 14.169 1.00 48.06 104 PRO A N 1
ATOM 818 C CA . PRO A 1 104 ? -23.748 -1.299 12.756 1.00 48.06 104 PRO A CA 1
ATOM 819 C C . PRO A 1 104 ? -25.196 -0.906 12.497 1.00 48.06 104 PRO A C 1
ATOM 821 O O . PRO A 1 104 ? -26.111 -1.724 12.624 1.00 48.06 104 PRO A O 1
ATOM 824 N N . GLU A 1 105 ? -25.414 0.372 12.203 1.00 50.25 105 GLU A N 1
ATOM 825 C CA . GLU A 1 105 ? -26.596 0.737 11.449 1.00 50.25 105 GLU A CA 1
ATOM 826 C C . GLU A 1 105 ? -26.503 -0.054 10.147 1.00 50.25 105 GLU A C 1
ATOM 828 O O . GLU A 1 105 ? -25.395 -0.181 9.607 1.00 50.25 105 GLU A O 1
ATOM 833 N N . PRO A 1 106 ? -27.606 -0.678 9.698 1.00 45.94 106 PRO A N 1
ATOM 834 C CA . PRO A 1 106 ? -27.570 -1.534 8.529 1.00 45.94 106 PRO A CA 1
ATOM 835 C C . PRO A 1 106 ? -26.956 -0.736 7.382 1.00 45.94 106 PRO A C 1
ATOM 837 O O . PRO A 1 106 ? -27.553 0.220 6.887 1.00 45.94 106 PRO A O 1
ATOM 840 N N . CYS A 1 107 ? -25.732 -1.115 7.005 1.00 40.56 107 CYS A N 1
ATOM 841 C CA . CYS A 1 107 ? -25.097 -0.620 5.802 1.00 40.56 107 CYS A CA 1
ATOM 842 C C . CYS A 1 107 ? -26.083 -0.922 4.684 1.00 40.56 107 CYS A C 1
ATOM 844 O O . CYS A 1 107 ? -26.498 -2.072 4.521 1.00 40.56 107 CYS A O 1
ATOM 846 N N . ALA A 1 108 ? -26.538 0.135 4.011 1.00 47.09 108 ALA A N 1
ATOM 847 C CA . ALA A 1 108 ? -27.479 0.033 2.916 1.00 47.09 108 ALA A CA 1
ATOM 848 C C . ALA A 1 108 ? -27.053 -1.124 2.010 1.00 47.09 108 ALA A C 1
ATOM 850 O O . ALA A 1 108 ? -25.902 -1.191 1.583 1.00 47.09 108 ALA A O 1
ATOM 851 N N . VAL A 1 109 ? -27.992 -2.046 1.805 1.00 43.00 109 VAL A N 1
ATOM 852 C CA . VAL A 1 109 ? -27.853 -3.262 1.011 1.00 43.00 109 VAL A CA 1
ATOM 853 C C . VAL A 1 109 ? -27.270 -2.896 -0.355 1.00 43.00 109 VAL A C 1
ATOM 855 O O . VAL A 1 109 ? -27.990 -2.448 -1.248 1.00 43.00 109 VAL A O 1
ATOM 858 N N . VAL A 1 110 ? -25.960 -3.069 -0.516 1.00 47.88 110 VAL A N 1
ATOM 859 C CA . VAL A 1 110 ? -25.336 -3.175 -1.831 1.00 47.88 110 VAL A CA 1
ATOM 860 C C . VAL A 1 110 ? -25.566 -4.606 -2.282 1.00 47.88 110 VAL A C 1
ATOM 862 O O . VAL A 1 110 ? -25.052 -5.558 -1.703 1.00 47.88 110 VAL A O 1
ATOM 865 N N . LYS A 1 111 ? -26.470 -4.725 -3.252 1.00 41.84 111 LYS A N 1
ATOM 866 C CA . LYS A 1 111 ? -26.846 -5.975 -3.901 1.00 41.84 111 LYS A CA 1
ATOM 867 C C . LYS A 1 111 ? -25.624 -6.625 -4.542 1.00 41.84 111 LYS A C 1
ATOM 869 O O . LYS A 1 111 ? -24.767 -5.932 -5.086 1.00 41.84 111 LYS A O 1
ATOM 874 N N . GLU A 1 112 ? -25.630 -7.949 -4.449 1.00 46.12 112 GLU A N 1
ATOM 875 C CA . GLU A 1 112 ? -24.768 -8.923 -5.114 1.00 46.12 112 GLU A CA 1
ATOM 876 C C . GLU A 1 112 ? -24.247 -8.480 -6.484 1.00 46.12 112 GLU A C 1
ATOM 878 O O . GLU A 1 112 ? -25.023 -8.105 -7.363 1.00 46.12 112 GLU A O 1
ATOM 883 N N . ALA A 1 113 ? -22.936 -8.626 -6.668 1.00 42.28 113 ALA A N 1
ATOM 884 C CA . ALA A 1 113 ? -22.351 -9.033 -7.937 1.00 42.28 113 ALA A CA 1
ATOM 885 C C . ALA A 1 113 ? -21.034 -9.778 -7.657 1.00 42.28 113 ALA A C 1
ATOM 887 O O . ALA A 1 113 ? -20.015 -9.178 -7.321 1.00 42.28 113 ALA A O 1
ATOM 888 N N . ASP A 1 114 ? -21.159 -11.098 -7.765 1.00 40.38 114 ASP A N 1
ATOM 889 C CA . ASP A 1 114 ? -20.188 -12.069 -8.263 1.00 40.38 114 ASP A CA 1
ATOM 890 C C . ASP A 1 114 ? -18.899 -12.345 -7.468 1.00 40.38 114 ASP A C 1
ATOM 892 O O . ASP A 1 114 ? -17.881 -11.650 -7.519 1.00 40.38 114 ASP A O 1
ATOM 896 N N . GLU A 1 115 ? -18.971 -13.491 -6.785 1.00 49.59 115 GLU A N 1
ATOM 897 C CA . GLU A 1 115 ? -17.863 -14.364 -6.424 1.00 49.59 115 GLU A CA 1
ATOM 898 C C . GLU A 1 115 ? -16.999 -14.687 -7.653 1.00 49.59 115 GLU A C 1
ATOM 900 O O . GLU A 1 115 ? -17.430 -15.458 -8.493 1.00 49.59 115 GLU A O 1
ATOM 905 N N . ASP A 1 116 ? -15.771 -14.167 -7.760 1.00 43.22 116 ASP A N 1
ATOM 906 C CA . ASP A 1 116 ? -14.738 -14.788 -8.616 1.00 43.22 116 ASP A CA 1
ATOM 907 C C . ASP A 1 116 ? -13.337 -14.192 -8.376 1.00 43.22 116 ASP A C 1
ATOM 909 O O . ASP A 1 116 ? -12.679 -13.644 -9.263 1.00 43.22 116 ASP A O 1
ATOM 913 N N . PHE A 1 117 ? -12.835 -14.278 -7.139 1.00 43.06 117 PHE A N 1
ATOM 914 C CA . PHE A 1 117 ? -11.460 -13.841 -6.843 1.00 43.06 117 PHE A CA 1
ATOM 915 C C . PHE A 1 117 ? -10.657 -14.788 -5.939 1.00 43.06 117 PHE A C 1
ATOM 917 O O . PHE A 1 117 ? -9.754 -14.365 -5.223 1.00 43.06 117 PHE A O 1
ATOM 924 N N . GLN A 1 118 ? -10.932 -16.096 -5.974 1.00 51.66 118 GLN A N 1
ATOM 925 C CA . GLN A 1 118 ? -10.130 -17.074 -5.219 1.00 51.66 118 GLN A CA 1
ATOM 926 C C . GLN A 1 118 ? -9.732 -18.325 -6.010 1.00 51.66 118 GLN A C 1
ATOM 928 O O . GLN A 1 118 ? -9.671 -19.432 -5.476 1.00 51.66 118 GLN A O 1
ATOM 933 N N . LYS A 1 119 ? -9.369 -18.139 -7.283 1.00 45.25 119 LYS A N 1
ATOM 934 C CA . LYS A 1 119 ? -8.586 -19.128 -8.041 1.00 45.25 119 LYS A CA 1
ATOM 935 C C . LYS A 1 119 ? -7.691 -18.469 -9.095 1.00 45.25 119 LYS A C 1
ATOM 937 O O . LYS A 1 119 ? -7.998 -18.514 -10.281 1.00 45.25 119 LYS A O 1
ATOM 942 N N . ARG A 1 120 ? -6.572 -17.881 -8.664 1.00 40.06 120 ARG A N 1
ATOM 943 C CA . ARG A 1 120 ? -5.337 -17.730 -9.455 1.00 40.06 120 ARG A CA 1
ATOM 944 C C . ARG A 1 120 ? -4.127 -17.746 -8.536 1.00 40.06 120 ARG A C 1
ATOM 946 O O . ARG A 1 120 ? -4.234 -17.156 -7.440 1.00 40.06 120 ARG A O 1
#

Organism: NCBI:txid2798584

InterPro domains:
  IPR025528 BrnA antitoxin of type II toxin-antitoxin system [PF14384] (10-81)

Radius of gyration: 26.74 Å; Cα contacts (8 Å, |Δi|>4): 15; chains: 1; bounding box: 51×30×74 Å

pLDDT: mean 70.96, std 17.69, range [40.06, 92.12]

Solvent-accessible surface area (backbone atoms only — not comparable to full-atom values): 8401 Å² total; per-residue (Å²): 136,83,83,65,87,69,70,72,82,71,57,79,76,87,45,72,71,55,60,74,69,60,70,61,62,72,79,40,70,74,50,26,58,53,63,71,62,50,86,68,79,79,89,61,84,81,80,81,90,73,94,76,90,74,59,66,70,60,52,52,62,36,53,76,68,44,87,62,28,73,59,50,54,54,50,53,53,50,50,52,49,57,57,55,66,69,51,63,96,79,73,82,67,75,76,76,94,65,82,72,69,77,74,79,67,81,72,76,84,76,75,88,83,78,97,84,87,87,85,131

Foldseek 3Di:
DDPDPPVVVPPDDCDPVNVVPDDDLCVPPVSVVVVVVPDPDDPDPDDDDDDDDDDPVLVVVLVLVPPPSVVVVVVVVVVVCVVVVVVDPPPPPDDPPDPPDPPDPPPPDPDDDDDDDPDD